Protein AF-A0A0R2PZQ2-F1 (afdb_monomer)

pLDDT: mean 84.95, std 19.34, range [36.34, 98.88]

Radius of gyration: 32.37 Å; Cα contacts (8 Å, |Δi|>4): 99; chains: 1; bounding box: 82×69×61 Å

Secondary structure (DSSP, 8-state):
--------------------------------------PPP-S-HHHHHHHHHHHHHHHHHHHHTT-HHHHHHHHHHHHHHHHHHHHHTGGG-HHHHHHHHHHHHHHHHHHHTT-HHHHHHHHHHHHHHHHT-

Foldseek 3Di:
DDDDDDDDDDDDDDDDDDDPDDDDPPPDPPPPPDDPDDDQDDDDLLVLLVVLLVLLVQLLVCLVVVVLVSNVVSLVVNVSSLVRNLVVCCVVDPVLSVLLVVLNVLSVCCNVVSNSVSSVVSSVSSVVVSVVD

Structure (mmCIF, N/CA/C/O backbone):
data_AF-A0A0R2PZQ2-F1
#
_entry.id   AF-A0A0R2PZQ2-F1
#
loop_
_atom_site.group_PDB
_atom_site.id
_atom_site.type_symbol
_atom_site.label_atom_id
_atom_site.label_alt_id
_atom_site.label_comp_id
_atom_site.label_asym_id
_atom_site.label_entity_id
_atom_site.label_seq_id
_atom_site.pdbx_PDB_ins_code
_atom_site.Cartn_x
_atom_site.Cartn_y
_atom_site.Cartn_z
_atom_site.occupancy
_atom_site.B_iso_or_equiv
_atom_site.auth_seq_id
_atom_site.auth_comp_id
_atom_site.auth_asym_id
_atom_site.auth_atom_id
_atom_site.pdbx_PDB_model_num
ATOM 1 N N . MET A 1 1 ? 50.632 -58.248 -46.136 1.00 48.06 1 MET A N 1
ATOM 2 C CA . MET A 1 1 ? 50.994 -58.931 -44.879 1.00 48.06 1 MET A CA 1
ATOM 3 C C . MET A 1 1 ? 52.508 -58.935 -44.781 1.00 48.06 1 MET A C 1
ATOM 5 O O . MET A 1 1 ? 53.108 -59.656 -45.553 1.00 48.06 1 MET A O 1
ATOM 9 N N . THR A 1 2 ? 53.091 -58.099 -43.918 1.00 36.34 2 THR A N 1
ATOM 10 C CA . THR A 1 2 ? 54.403 -58.302 -43.264 1.00 36.34 2 THR A CA 1
ATOM 11 C C . THR A 1 2 ? 54.612 -57.149 -42.289 1.00 36.34 2 THR A C 1
ATOM 13 O O . THR A 1 2 ? 54.877 -56.018 -42.685 1.00 36.34 2 THR A O 1
ATOM 16 N N . ALA A 1 3 ? 54.427 -57.462 -41.011 1.00 45.69 3 ALA A N 1
ATOM 17 C CA . ALA A 1 3 ? 54.830 -56.646 -39.881 1.00 45.69 3 ALA A CA 1
ATOM 18 C C . ALA A 1 3 ? 56.358 -56.536 -39.820 1.00 45.69 3 ALA A C 1
ATOM 20 O O . ALA A 1 3 ? 57.049 -57.463 -40.246 1.00 45.69 3 ALA A O 1
ATOM 21 N N . ARG A 1 4 ? 56.870 -55.470 -39.201 1.00 43.69 4 ARG A N 1
ATOM 22 C CA . ARG A 1 4 ? 58.120 -55.538 -38.438 1.00 43.69 4 ARG A CA 1
ATOM 23 C C . ARG A 1 4 ? 58.207 -54.405 -37.421 1.00 43.69 4 ARG A C 1
ATOM 25 O O . ARG A 1 4 ? 58.398 -53.242 -37.745 1.00 43.69 4 ARG A O 1
ATOM 32 N N . THR A 1 5 ? 58.001 -54.834 -36.188 1.00 50.25 5 THR A N 1
ATOM 33 C CA . THR A 1 5 ? 58.251 -54.193 -34.906 1.00 50.25 5 THR A CA 1
ATOM 34 C C . THR A 1 5 ? 59.738 -53.883 -34.744 1.00 50.25 5 THR A C 1
ATOM 36 O O . THR A 1 5 ? 60.560 -54.768 -34.986 1.00 50.25 5 THR A O 1
ATOM 39 N N . THR A 1 6 ? 60.080 -52.703 -34.223 1.00 53.09 6 THR A N 1
ATOM 40 C CA . THR A 1 6 ? 61.370 -52.513 -33.547 1.00 53.09 6 THR A CA 1
ATOM 41 C C . THR A 1 6 ? 61.224 -51.594 -32.339 1.00 53.09 6 THR A C 1
ATOM 43 O O . THR A 1 6 ? 60.714 -50.482 -32.416 1.00 53.09 6 THR A O 1
ATOM 46 N N . LEU A 1 7 ? 61.653 -52.159 -31.217 1.00 48.03 7 LEU A N 1
ATOM 47 C CA . LEU A 1 7 ? 61.716 -51.673 -29.848 1.00 48.03 7 LEU A CA 1
ATOM 48 C C . LEU A 1 7 ? 63.063 -50.958 -29.627 1.00 48.03 7 LEU A C 1
ATOM 50 O O . LEU A 1 7 ? 64.063 -51.506 -30.083 1.00 48.03 7 LEU A O 1
ATOM 54 N N . ALA A 1 8 ? 63.100 -49.817 -28.922 1.00 45.56 8 ALA A N 1
ATOM 55 C CA . ALA A 1 8 ? 64.247 -49.253 -28.166 1.00 45.56 8 ALA A CA 1
ATOM 56 C C . ALA A 1 8 ? 64.036 -47.739 -27.955 1.00 45.56 8 ALA A C 1
ATOM 58 O O . ALA A 1 8 ? 63.510 -47.092 -28.848 1.00 45.56 8 ALA A O 1
ATOM 59 N N . VAL A 1 9 ? 64.437 -47.044 -26.891 1.00 50.03 9 VAL A N 1
ATOM 60 C CA . VAL A 1 9 ? 65.131 -47.319 -25.624 1.00 50.03 9 VAL A CA 1
ATOM 61 C C . VAL A 1 9 ? 64.850 -46.081 -24.751 1.00 50.03 9 VAL A C 1
ATOM 63 O O . VAL A 1 9 ? 64.687 -44.973 -25.255 1.00 50.03 9 VAL A O 1
ATOM 66 N N . ILE A 1 10 ? 64.766 -46.297 -23.443 1.00 52.53 10 ILE A N 1
ATOM 67 C CA . ILE A 1 10 ? 64.511 -45.313 -22.386 1.00 52.53 10 ILE A CA 1
ATOM 68 C C . ILE A 1 10 ? 65.677 -44.318 -22.258 1.00 52.53 10 ILE A C 1
ATOM 70 O O . ILE A 1 10 ? 66.823 -44.742 -22.122 1.00 52.53 10 ILE A O 1
ATOM 74 N N . THR A 1 11 ? 65.382 -43.019 -22.164 1.00 57.19 11 THR A N 1
ATOM 75 C CA . THR A 1 11 ? 66.274 -42.025 -21.545 1.00 57.19 11 THR A CA 1
ATOM 76 C C . THR A 1 11 ? 65.511 -41.211 -20.501 1.00 57.19 11 THR A C 1
ATOM 78 O O . THR A 1 11 ? 64.565 -40.483 -20.787 1.00 57.19 11 THR A O 1
ATOM 81 N N . VAL A 1 12 ? 65.932 -41.386 -19.250 1.00 56.09 12 VAL A N 1
ATOM 82 C CA . VAL A 1 12 ? 65.532 -40.598 -18.083 1.00 56.09 12 VAL A CA 1
ATOM 83 C C . VAL A 1 12 ? 66.295 -39.275 -18.115 1.00 56.09 12 VAL A C 1
ATOM 85 O O . VAL A 1 12 ? 67.512 -39.264 -18.294 1.00 56.09 12 VAL A O 1
ATOM 88 N N . SER A 1 13 ? 65.610 -38.156 -17.891 1.00 52.94 13 SER A N 1
ATOM 89 C CA . SER A 1 13 ? 66.245 -36.913 -17.445 1.00 52.94 13 SER A CA 1
ATOM 90 C C . SER A 1 13 ? 65.304 -36.166 -16.507 1.00 52.94 13 SER A C 1
ATOM 92 O O . SER A 1 13 ? 64.294 -35.603 -16.917 1.00 52.94 13 SER A O 1
ATOM 94 N N . LEU A 1 14 ? 65.653 -36.218 -15.220 1.00 56.66 14 LEU A N 1
ATOM 95 C CA . LEU A 1 14 ? 65.147 -35.352 -14.162 1.00 56.66 14 LEU A CA 1
ATOM 96 C C . LEU A 1 14 ? 65.656 -33.926 -14.413 1.00 56.66 14 LEU A C 1
ATOM 98 O O . LEU A 1 14 ? 66.865 -33.702 -14.396 1.00 56.66 14 LEU A O 1
ATOM 102 N N . VAL A 1 15 ? 64.749 -32.962 -14.559 1.00 58.28 15 VAL A N 1
ATOM 103 C CA . VAL A 1 15 ? 65.053 -31.539 -14.364 1.00 58.28 15 VAL A CA 1
ATOM 104 C C . VAL A 1 15 ? 63.954 -30.954 -13.485 1.00 58.28 15 VAL A C 1
ATOM 106 O O . VAL A 1 15 ? 62.839 -30.698 -13.933 1.00 58.28 15 VAL A O 1
ATOM 109 N N . SER A 1 16 ? 64.274 -30.782 -12.206 1.00 53.25 16 SER A N 1
ATOM 110 C CA . SER A 1 16 ? 63.445 -30.075 -11.235 1.00 53.25 16 SER A CA 1
ATOM 111 C C . SER A 1 16 ? 63.708 -28.577 -11.369 1.00 53.25 16 SER A C 1
ATOM 113 O O . SER A 1 16 ? 64.728 -28.084 -10.894 1.00 53.25 16 SER A O 1
ATOM 115 N N . LEU A 1 17 ? 62.798 -27.851 -12.016 1.00 56.69 17 LEU A N 1
ATOM 116 C CA . LEU A 1 17 ? 62.781 -26.389 -11.995 1.00 56.69 17 LEU A CA 1
ATOM 117 C C . LEU A 1 17 ? 61.817 -25.941 -10.898 1.00 56.69 17 LEU A C 1
ATOM 119 O O . LEU A 1 17 ? 60.600 -26.061 -11.023 1.00 56.69 17 LEU A O 1
ATOM 123 N N . THR A 1 18 ? 62.379 -25.453 -9.796 1.00 61.78 18 THR A N 1
ATOM 124 C CA . THR A 1 18 ? 61.633 -24.788 -8.733 1.00 61.78 18 THR A CA 1
ATOM 125 C C . THR A 1 18 ? 61.318 -23.367 -9.205 1.00 61.78 18 THR A C 1
ATOM 127 O O . THR A 1 18 ? 62.159 -22.474 -9.164 1.00 61.78 18 THR A O 1
ATOM 130 N N . SER A 1 19 ? 60.109 -23.133 -9.717 1.00 57.28 19 SER A N 1
ATOM 131 C CA . SER A 1 19 ? 59.639 -21.765 -9.946 1.00 57.28 19 SER A CA 1
ATOM 132 C C . SER A 1 19 ? 58.853 -21.305 -8.723 1.00 57.28 19 SER A C 1
ATOM 134 O O . SER A 1 19 ? 57.729 -21.753 -8.494 1.00 57.28 19 SER A O 1
ATOM 136 N N . CYS A 1 20 ? 59.439 -20.401 -7.940 1.00 61.25 20 CYS A N 1
ATOM 137 C CA . CYS A 1 20 ? 58.696 -19.577 -6.996 1.00 61.25 20 CYS A CA 1
ATOM 138 C C . CYS A 1 20 ? 57.720 -18.707 -7.798 1.00 61.25 20 CYS A C 1
ATOM 140 O O . CYS A 1 20 ? 58.121 -17.699 -8.377 1.00 61.25 20 CYS A O 1
ATOM 142 N N . ALA A 1 21 ? 56.453 -19.110 -7.873 1.00 51.06 21 ALA A N 1
ATOM 143 C CA . ALA A 1 21 ? 55.407 -18.240 -8.386 1.00 51.06 21 ALA A CA 1
ATOM 144 C C . ALA A 1 21 ? 55.099 -17.186 -7.315 1.00 51.06 21 ALA A C 1
ATOM 146 O O . ALA A 1 21 ? 54.665 -17.508 -6.210 1.00 51.06 21 ALA A O 1
ATOM 147 N N . THR A 1 22 ? 55.386 -15.929 -7.636 1.00 63.84 22 THR A N 1
ATOM 148 C CA . THR A 1 22 ? 55.053 -14.755 -6.831 1.00 63.84 22 THR A CA 1
ATOM 149 C C . THR A 1 22 ? 53.542 -14.677 -6.625 1.00 63.84 22 THR A C 1
ATOM 151 O O . THR A 1 22 ? 52.789 -14.540 -7.588 1.00 63.84 22 THR A O 1
ATOM 154 N N . THR A 1 23 ? 53.084 -14.721 -5.376 1.00 63.06 23 THR A N 1
ATOM 155 C CA . THR A 1 23 ? 51.697 -14.385 -5.044 1.00 63.06 23 THR A CA 1
ATOM 156 C C . THR A 1 23 ? 51.543 -12.868 -5.121 1.00 63.06 23 THR A C 1
ATOM 158 O O . THR A 1 23 ? 52.043 -12.149 -4.257 1.00 63.06 23 THR A O 1
ATOM 161 N N . ILE A 1 24 ? 50.867 -12.366 -6.154 1.00 59.25 24 ILE A N 1
ATOM 162 C CA . ILE A 1 24 ? 50.353 -10.994 -6.143 1.00 59.25 24 ILE A CA 1
ATOM 163 C C . ILE A 1 24 ? 49.153 -11.003 -5.198 1.00 59.25 24 ILE A C 1
ATOM 165 O O . ILE A 1 24 ? 48.113 -11.579 -5.513 1.00 59.25 24 ILE A O 1
ATOM 169 N N . ILE A 1 25 ? 49.306 -10.404 -4.018 1.00 49.88 25 ILE A N 1
ATOM 170 C CA . ILE A 1 25 ? 48.158 -10.034 -3.193 1.00 49.88 25 ILE A CA 1
ATOM 171 C C . ILE A 1 25 ? 47.621 -8.756 -3.825 1.00 49.88 25 ILE A C 1
ATOM 173 O O . ILE A 1 25 ? 48.038 -7.650 -3.484 1.00 49.88 25 ILE A O 1
ATOM 177 N N . ASP A 1 26 ? 46.749 -8.930 -4.811 1.00 48.22 26 ASP A N 1
ATOM 178 C CA . ASP A 1 26 ? 45.899 -7.847 -5.267 1.00 48.22 26 ASP A CA 1
ATOM 179 C C . ASP A 1 26 ? 44.862 -7.651 -4.161 1.00 48.22 26 ASP A C 1
ATOM 181 O O . ASP A 1 26 ? 43.841 -8.340 -4.094 1.00 48.22 26 ASP A O 1
ATOM 185 N N . THR A 1 27 ? 45.186 -6.789 -3.197 1.00 57.56 27 THR A N 1
ATOM 186 C CA . THR A 1 27 ? 44.199 -6.284 -2.247 1.00 57.56 27 THR A CA 1
ATOM 187 C C . THR A 1 27 ? 43.277 -5.368 -3.038 1.00 57.56 27 THR A C 1
ATOM 189 O O . THR A 1 27 ? 43.363 -4.143 -2.963 1.00 57.56 27 THR A O 1
ATOM 192 N N . ALA A 1 28 ? 42.389 -5.972 -3.827 1.00 62.78 28 ALA A N 1
ATOM 193 C CA . ALA A 1 28 ? 41.187 -5.300 -4.260 1.00 62.78 28 ALA A CA 1
ATOM 194 C C . ALA A 1 28 ? 40.495 -4.787 -2.987 1.00 62.78 28 ALA A C 1
ATOM 196 O O . ALA A 1 28 ? 40.434 -5.522 -1.993 1.00 62.78 28 ALA A O 1
ATOM 197 N N . PRO A 1 29 ? 40.001 -3.540 -2.960 1.00 57.50 29 PRO A N 1
ATOM 198 C CA . PRO A 1 29 ? 39.215 -3.077 -1.834 1.00 57.50 29 PRO A CA 1
ATOM 199 C C . PRO A 1 29 ? 38.005 -4.003 -1.709 1.00 57.50 29 PRO A C 1
ATOM 201 O O . PRO A 1 29 ? 37.090 -3.967 -2.535 1.00 57.50 29 PRO A O 1
ATOM 204 N N . THR A 1 30 ? 38.013 -4.862 -0.690 1.00 57.22 30 THR A N 1
ATOM 205 C CA . THR A 1 30 ? 36.850 -5.657 -0.317 1.00 57.22 30 THR A CA 1
ATOM 206 C C . THR A 1 30 ? 35.767 -4.667 0.079 1.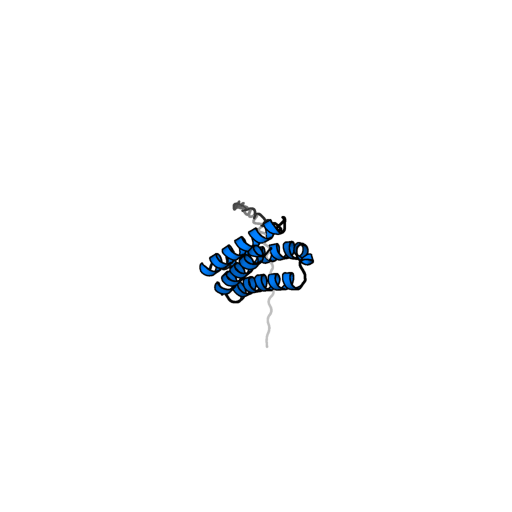00 57.22 30 THR A C 1
ATOM 208 O O . THR A 1 30 ? 35.759 -4.137 1.188 1.00 57.22 30 THR A O 1
ATOM 211 N N . THR A 1 31 ? 34.867 -4.368 -0.855 1.00 64.69 31 THR A N 1
ATOM 212 C CA . THR A 1 31 ? 33.622 -3.688 -0.526 1.00 64.69 31 THR A CA 1
ATOM 213 C C . THR A 1 31 ? 32.832 -4.681 0.309 1.00 64.69 31 THR A C 1
ATOM 215 O O . THR A 1 31 ? 32.261 -5.632 -0.221 1.00 64.69 31 THR A O 1
ATOM 218 N N . THR A 1 32 ? 32.862 -4.509 1.628 1.00 64.44 32 THR A N 1
ATOM 219 C CA . THR A 1 32 ? 31.974 -5.227 2.538 1.00 64.44 32 THR A CA 1
ATOM 220 C C . THR A 1 32 ? 30.548 -4.920 2.100 1.00 64.44 32 THR A C 1
ATOM 222 O O . THR A 1 32 ? 30.061 -3.807 2.295 1.00 64.44 32 THR A O 1
ATOM 225 N N . ALA A 1 33 ? 29.894 -5.885 1.454 1.00 61.41 33 ALA A N 1
ATOM 226 C CA . ALA A 1 33 ? 28.480 -5.799 1.142 1.00 61.41 33 ALA A CA 1
ATOM 227 C C . ALA A 1 33 ? 27.727 -5.716 2.473 1.00 61.41 33 ALA A C 1
ATOM 229 O O . ALA A 1 33 ? 27.616 -6.702 3.201 1.00 61.41 33 ALA A O 1
ATOM 230 N N . VAL A 1 34 ? 27.266 -4.516 2.826 1.00 64.69 34 VAL A N 1
ATOM 231 C CA . VAL A 1 34 ? 26.353 -4.334 3.951 1.00 64.69 34 VAL A CA 1
ATOM 232 C C . VAL A 1 34 ? 25.071 -5.058 3.565 1.00 64.69 34 VAL A C 1
ATOM 234 O O . VAL A 1 34 ? 24.447 -4.720 2.557 1.00 64.69 34 VAL A O 1
ATOM 237 N N . ALA A 1 35 ? 24.715 -6.097 4.321 1.00 60.16 35 ALA A N 1
ATOM 238 C CA . ALA A 1 35 ? 23.453 -6.790 4.119 1.00 60.16 35 ALA A CA 1
ATOM 239 C C . ALA A 1 35 ? 22.315 -5.758 4.213 1.00 60.16 35 ALA A C 1
ATOM 241 O O . ALA A 1 35 ? 22.323 -4.948 5.145 1.00 60.16 35 ALA A O 1
ATOM 242 N N . PRO A 1 36 ? 21.362 -5.737 3.267 1.00 57.66 36 PRO A N 1
ATOM 243 C CA . PRO A 1 36 ? 20.247 -4.811 3.349 1.00 57.66 36 PRO A CA 1
ATOM 244 C C . PRO A 1 36 ? 19.439 -5.130 4.608 1.00 57.66 36 PRO A C 1
ATOM 246 O O . PRO A 1 36 ? 18.823 -6.191 4.719 1.00 57.66 36 PRO A O 1
ATOM 249 N N . THR A 1 37 ? 19.448 -4.215 5.574 1.00 56.94 37 THR A N 1
ATOM 250 C CA . THR A 1 37 ? 18.567 -4.303 6.736 1.00 56.94 37 THR A CA 1
ATOM 251 C C . THR A 1 37 ? 17.140 -4.076 6.254 1.00 56.94 37 THR A C 1
ATOM 253 O O . THR A 1 37 ? 16.791 -2.978 5.827 1.00 56.94 37 THR A O 1
ATOM 256 N N . THR A 1 38 ? 16.318 -5.124 6.295 1.00 60.53 38 THR A N 1
ATOM 257 C CA . THR A 1 38 ? 14.879 -5.005 6.044 1.00 60.53 38 THR A CA 1
ATOM 258 C C . THR A 1 38 ? 14.204 -4.701 7.373 1.00 60.53 38 THR A C 1
ATOM 260 O O . THR A 1 38 ? 14.093 -5.574 8.232 1.00 60.53 38 THR A O 1
ATOM 263 N N . THR A 1 39 ? 13.803 -3.449 7.573 1.00 71.19 39 THR A N 1
ATOM 264 C CA . THR A 1 39 ? 13.064 -3.040 8.770 1.00 71.19 39 THR A CA 1
ATOM 265 C C . THR A 1 39 ? 11.598 -3.417 8.601 1.00 71.19 39 THR A C 1
ATOM 267 O O . THR A 1 39 ? 10.958 -2.991 7.641 1.00 71.19 39 THR A O 1
ATOM 270 N N . ILE A 1 40 ? 11.060 -4.214 9.525 1.00 78.06 40 ILE A N 1
ATOM 271 C CA . ILE A 1 40 ? 9.618 -4.475 9.583 1.00 78.06 40 ILE A CA 1
ATOM 272 C C . ILE A 1 40 ? 8.937 -3.197 10.095 1.00 78.06 40 ILE A C 1
ATOM 274 O O . ILE A 1 40 ? 9.342 -2.702 11.152 1.00 78.06 40 ILE A O 1
ATOM 278 N N . PRO A 1 41 ? 7.930 -2.654 9.387 1.00 81.81 41 PRO A N 1
ATOM 279 C CA . PRO A 1 41 ? 7.160 -1.516 9.862 1.00 81.81 41 PRO A CA 1
ATOM 280 C C . PRO A 1 41 ? 6.538 -1.842 11.218 1.00 81.81 41 PRO A C 1
ATOM 282 O O . PRO A 1 41 ? 5.909 -2.889 11.386 1.00 81.81 41 PRO A O 1
ATOM 285 N N . SER A 1 42 ? 6.715 -0.945 12.178 1.00 83.81 42 SER A N 1
ATOM 286 C CA . SER A 1 42 ? 6.118 -1.010 13.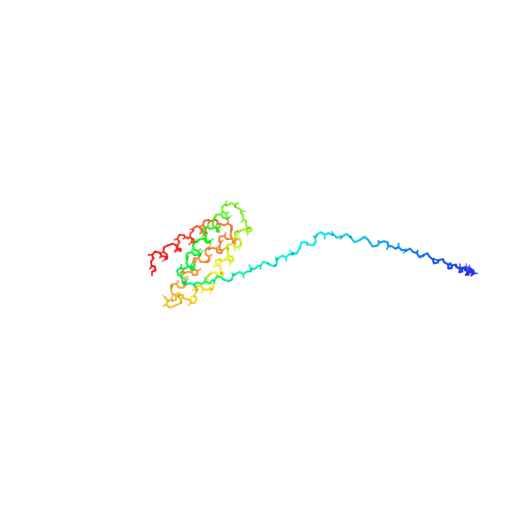507 1.00 83.81 42 SER A CA 1
ATOM 287 C C . SER A 1 42 ? 5.499 0.345 13.846 1.00 83.81 42 SER A C 1
ATOM 289 O O . SER A 1 42 ? 5.899 1.372 13.295 1.00 83.81 42 SER A O 1
ATOM 291 N N . GLY A 1 43 ? 4.487 0.337 14.709 1.00 90.88 43 GLY A N 1
ATOM 292 C CA . GLY A 1 43 ? 3.746 1.537 15.086 1.00 90.88 43 GLY A CA 1
ATOM 293 C C . GLY A 1 43 ? 2.269 1.254 15.328 1.00 90.88 43 GLY A C 1
ATOM 294 O O . GLY A 1 43 ? 1.803 0.116 15.210 1.00 90.88 43 GLY A O 1
ATOM 295 N N . THR A 1 44 ? 1.558 2.317 15.678 1.00 95.25 44 THR A N 1
ATOM 296 C CA . THR A 1 44 ? 0.099 2.366 15.805 1.00 95.25 44 THR A CA 1
ATOM 297 C C . THR A 1 44 ? -0.583 2.278 14.430 1.00 95.25 44 THR A C 1
ATOM 299 O O . THR A 1 44 ? 0.057 2.549 13.407 1.00 95.25 44 THR A O 1
ATOM 302 N N . PRO A 1 45 ? -1.886 1.940 14.364 1.00 95.62 45 PRO A N 1
ATOM 303 C CA . PRO A 1 45 ? -2.623 1.921 13.102 1.00 95.62 45 PRO A CA 1
ATOM 304 C C . PRO A 1 45 ? -2.529 3.240 12.331 1.00 95.62 45 PRO A C 1
ATOM 306 O O . PRO A 1 45 ? -2.284 3.213 11.129 1.00 95.62 45 PRO A O 1
ATOM 309 N N . ASP A 1 46 ? -2.649 4.383 13.010 1.00 95.94 46 ASP A N 1
ATOM 310 C CA . ASP A 1 46 ? -2.616 5.709 12.379 1.00 95.94 46 ASP A CA 1
ATOM 311 C C . ASP A 1 46 ? -1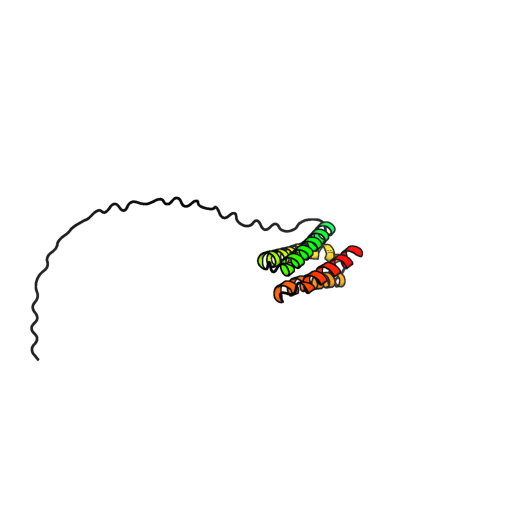.254 6.003 11.733 1.00 95.94 46 ASP A C 1
ATOM 313 O O . ASP A 1 46 ? -1.180 6.477 10.597 1.00 95.94 46 ASP A O 1
ATOM 317 N N . GLU A 1 47 ? -0.160 5.649 12.414 1.00 96.44 47 GLU A N 1
ATOM 318 C CA . GLU A 1 47 ? 1.196 5.769 11.868 1.00 96.44 47 GLU A CA 1
ATOM 319 C C . GLU A 1 47 ? 1.394 4.857 10.654 1.00 96.44 47 GLU A C 1
ATOM 321 O O . GLU A 1 47 ? 2.006 5.263 9.665 1.00 96.44 47 GLU A O 1
ATOM 326 N N . LEU A 1 48 ? 0.862 3.633 10.701 1.00 97.75 48 LEU A N 1
ATOM 327 C CA . LEU A 1 48 ? 0.944 2.679 9.597 1.00 97.75 48 LEU A CA 1
ATOM 328 C C . LEU A 1 48 ? 0.086 3.107 8.400 1.00 97.75 48 LEU A C 1
ATOM 330 O O . LEU A 1 48 ? 0.532 2.958 7.264 1.00 97.75 48 LEU A O 1
ATOM 334 N N . PHE A 1 49 ? -1.095 3.692 8.618 1.00 98.00 49 PHE A N 1
ATOM 335 C CA . PHE A 1 49 ? -1.909 4.284 7.552 1.00 98.00 49 PHE A CA 1
ATOM 336 C C . PHE A 1 49 ? -1.191 5.457 6.877 1.00 98.00 49 PHE A C 1
ATOM 338 O O . PHE A 1 49 ? -1.136 5.510 5.646 1.00 98.00 49 PHE A O 1
ATOM 345 N N . ALA A 1 50 ? -0.588 6.356 7.660 1.00 97.31 50 ALA A N 1
ATOM 346 C CA . ALA A 1 50 ? 0.188 7.477 7.132 1.00 97.31 50 ALA A CA 1
ATOM 347 C C . ALA A 1 50 ? 1.404 6.997 6.320 1.00 97.31 50 ALA A C 1
ATOM 349 O O . ALA A 1 50 ? 1.646 7.478 5.208 1.00 97.31 50 ALA A O 1
ATOM 350 N N . GLN A 1 51 ? 2.132 5.997 6.830 1.00 97.69 51 GLN A N 1
ATOM 351 C CA . GLN A 1 51 ? 3.230 5.359 6.101 1.00 97.69 51 GLN A CA 1
ATOM 352 C C . GLN A 1 51 ? 2.736 4.713 4.803 1.00 97.69 51 GLN A C 1
ATOM 354 O O . GLN A 1 51 ? 3.325 4.933 3.748 1.00 97.69 51 GLN A O 1
ATOM 359 N N . MET A 1 52 ? 1.631 3.965 4.840 1.00 98.38 52 MET A N 1
ATOM 360 C CA . MET A 1 52 ? 1.061 3.321 3.656 1.00 98.38 52 MET A CA 1
ATOM 361 C C . MET A 1 52 ? 0.676 4.344 2.584 1.00 98.38 52 MET A C 1
ATOM 363 O O . MET A 1 52 ? 1.004 4.161 1.410 1.00 98.38 52 MET A O 1
ATOM 367 N N . GLN A 1 53 ? 0.040 5.448 2.984 1.00 98.44 53 GLN A N 1
ATOM 368 C CA . GLN A 1 53 ? -0.333 6.539 2.085 1.00 98.44 53 GLN A CA 1
ATOM 369 C C . GLN A 1 53 ? 0.899 7.160 1.420 1.00 98.44 53 GLN A C 1
ATOM 371 O O . GLN A 1 53 ? 0.931 7.309 0.195 1.00 98.44 53 GLN A O 1
ATOM 376 N N . GLN A 1 54 ? 1.943 7.456 2.199 1.00 98.44 54 GLN A N 1
ATOM 377 C CA . GLN A 1 54 ? 3.199 7.976 1.664 1.00 98.44 54 GLN A CA 1
ATOM 378 C C . GLN A 1 54 ? 3.854 6.988 0.688 1.00 98.44 54 GLN A C 1
ATOM 380 O O . GLN A 1 54 ? 4.289 7.383 -0.397 1.00 98.44 54 GLN A O 1
ATOM 385 N N . THR A 1 55 ? 3.900 5.702 1.031 1.00 98.44 55 THR A N 1
ATOM 386 C CA . THR A 1 55 ? 4.544 4.678 0.203 1.00 98.44 55 THR A CA 1
ATOM 387 C C . THR A 1 55 ? 3.802 4.455 -1.116 1.00 98.44 55 THR A C 1
ATOM 389 O O . THR A 1 55 ? 4.450 4.344 -2.158 1.00 98.44 55 THR A O 1
ATOM 392 N N . ILE A 1 56 ? 2.462 4.477 -1.130 1.00 98.69 56 ILE A N 1
ATOM 393 C CA . ILE A 1 56 ? 1.681 4.392 -2.379 1.00 98.69 56 ILE A CA 1
ATOM 394 C C . ILE A 1 56 ? 1.906 5.636 -3.255 1.00 98.69 56 ILE A C 1
ATOM 396 O O . ILE A 1 56 ? 2.049 5.511 -4.474 1.00 98.69 56 ILE A O 1
ATOM 400 N N . ALA A 1 57 ? 2.022 6.831 -2.666 1.00 98.56 57 ALA A N 1
ATOM 401 C CA . ALA A 1 57 ? 2.369 8.035 -3.423 1.00 98.56 57 ALA A CA 1
ATOM 402 C C . ALA A 1 57 ? 3.763 7.927 -4.070 1.00 98.56 57 ALA A C 1
ATOM 404 O O . ALA A 1 57 ? 3.944 8.273 -5.242 1.00 98.56 57 ALA A O 1
ATOM 405 N N . LEU A 1 58 ? 4.744 7.385 -3.341 1.00 98.50 58 LEU A N 1
ATOM 406 C CA . LEU A 1 58 ? 6.084 7.119 -3.872 1.00 98.50 58 LEU A CA 1
ATOM 407 C C . LEU A 1 58 ? 6.081 6.031 -4.954 1.00 98.50 58 LEU A C 1
ATOM 409 O O . LEU A 1 58 ? 6.827 6.152 -5.927 1.00 98.50 58 LEU A O 1
ATOM 413 N N . LEU A 1 59 ? 5.244 4.999 -4.818 1.00 98.56 59 LEU A N 1
ATOM 414 C CA . LEU A 1 59 ? 5.030 3.978 -5.845 1.00 98.56 59 LEU A CA 1
ATOM 415 C C . LEU A 1 59 ? 4.500 4.605 -7.141 1.00 98.56 59 LEU A C 1
ATOM 417 O O . LEU A 1 59 ? 5.087 4.383 -8.202 1.00 98.56 59 LEU A O 1
ATOM 421 N N . SER A 1 60 ? 3.432 5.408 -7.061 1.00 97.62 60 SER A N 1
ATOM 422 C CA . SER A 1 60 ? 2.858 6.084 -8.234 1.00 97.62 60 SER A CA 1
ATOM 423 C C . SER A 1 60 ? 3.890 6.975 -8.932 1.00 97.62 60 SER A C 1
ATOM 425 O O . SER A 1 60 ? 4.083 6.887 -10.152 1.00 97.62 60 SER A O 1
ATOM 427 N N . LYS A 1 61 ? 4.633 7.773 -8.156 1.00 98.12 61 LYS A N 1
ATOM 428 C CA . LYS A 1 61 ? 5.715 8.608 -8.684 1.00 98.12 61 LYS A CA 1
ATOM 429 C C . LYS A 1 61 ? 6.778 7.770 -9.397 1.00 98.12 61 LYS A C 1
ATOM 431 O O . LYS A 1 61 ? 7.122 8.067 -10.537 1.00 98.12 61 LYS A O 1
ATOM 436 N N . ALA A 1 62 ? 7.261 6.701 -8.763 1.00 98.38 62 ALA A N 1
ATOM 437 C CA . ALA A 1 62 ? 8.287 5.839 -9.344 1.00 98.38 62 ALA A CA 1
ATOM 438 C C . ALA A 1 62 ? 7.821 5.177 -10.650 1.00 98.38 62 ALA A C 1
ATOM 440 O O . ALA A 1 62 ? 8.595 5.086 -11.602 1.00 98.38 62 ALA A O 1
ATOM 441 N N . LEU A 1 63 ? 6.556 4.751 -10.721 1.00 98.06 63 LEU A N 1
ATOM 442 C CA . LEU A 1 63 ? 5.957 4.222 -11.946 1.00 98.06 63 LEU A CA 1
ATOM 443 C C . LEU A 1 63 ? 5.857 5.283 -13.047 1.00 98.06 63 LEU A C 1
ATOM 445 O O . LEU A 1 63 ? 6.188 4.995 -14.197 1.00 98.06 63 LEU A O 1
ATOM 449 N N . SER A 1 64 ? 5.460 6.507 -12.698 1.00 96.94 64 SER A N 1
ATOM 450 C CA . SER A 1 64 ? 5.387 7.641 -13.631 1.00 96.94 64 SER A CA 1
ATOM 451 C C . SER A 1 64 ? 6.764 8.030 -14.182 1.00 96.94 64 SER A C 1
ATOM 453 O O . SER A 1 64 ? 6.902 8.352 -15.358 1.00 96.94 64 SER A O 1
ATOM 455 N N . GLU A 1 65 ? 7.808 7.918 -13.360 1.00 97.94 65 GLU A N 1
ATOM 456 C CA . GLU A 1 65 ? 9.209 8.145 -13.737 1.00 97.94 65 GLU A CA 1
ATOM 457 C C . GLU A 1 65 ? 9.862 6.917 -14.403 1.00 97.94 65 GLU A C 1
ATOM 459 O O . GLU A 1 65 ? 11.058 6.921 -14.690 1.00 97.94 65 GLU A O 1
ATOM 464 N N . SER A 1 66 ? 9.101 5.843 -14.657 1.00 97.06 66 SER A N 1
ATOM 465 C CA . SER A 1 66 ? 9.598 4.568 -15.201 1.00 97.06 66 SER A CA 1
ATOM 466 C C . SER A 1 66 ? 10.716 3.907 -14.372 1.00 97.06 66 SER A C 1
ATOM 468 O O . SER A 1 66 ? 11.437 3.032 -14.861 1.00 97.06 66 SER A O 1
ATOM 470 N N . ASN A 1 67 ? 10.840 4.258 -13.091 1.00 97.62 67 ASN A N 1
ATOM 471 C CA . ASN A 1 67 ? 11.818 3.691 -12.172 1.00 97.62 67 ASN A CA 1
ATOM 472 C C . ASN A 1 67 ? 11.295 2.386 -11.551 1.00 97.62 67 ASN A C 1
ATOM 474 O O . ASN A 1 67 ? 10.860 2.329 -10.399 1.00 97.62 67 ASN A O 1
ATOM 478 N N . LYS A 1 68 ? 11.359 1.304 -12.332 1.00 95.12 68 LYS A N 1
ATOM 479 C CA . LYS A 1 68 ? 10.838 -0.019 -11.943 1.00 95.12 68 LYS A CA 1
ATOM 480 C C . LYS A 1 68 ? 11.514 -0.610 -10.704 1.00 95.12 68 LYS A C 1
ATOM 482 O O . LYS A 1 68 ? 10.879 -1.372 -9.980 1.00 95.12 68 LYS A O 1
ATOM 487 N N . GLY A 1 69 ? 12.787 -0.284 -10.467 1.00 96.44 69 GLY A N 1
ATOM 488 C CA . GLY A 1 69 ? 13.521 -0.743 -9.285 1.00 96.44 69 GLY A CA 1
ATOM 489 C C . GLY A 1 69 ? 12.929 -0.157 -8.007 1.00 96.44 69 GLY A C 1
ATOM 490 O O . GLY A 1 69 ? 12.549 -0.902 -7.106 1.00 96.44 69 GLY A O 1
ATOM 491 N N . VAL A 1 70 ? 12.759 1.168 -7.975 1.00 97.31 70 VAL A N 1
ATOM 492 C CA . VAL A 1 70 ? 12.116 1.853 -6.846 1.00 97.31 70 VAL A CA 1
ATOM 493 C C . VAL A 1 70 ? 10.652 1.445 -6.725 1.00 97.31 70 VAL A C 1
ATOM 495 O O . VAL A 1 70 ? 10.200 1.178 -5.621 1.00 97.31 70 VAL A O 1
ATOM 498 N N . ALA A 1 71 ? 9.919 1.323 -7.833 1.00 98.19 71 ALA A N 1
ATOM 499 C CA . ALA A 1 71 ? 8.513 0.929 -7.795 1.00 98.19 71 ALA A CA 1
ATOM 500 C C . ALA A 1 71 ? 8.313 -0.444 -7.118 1.00 98.19 71 ALA A C 1
ATOM 502 O O . ALA A 1 71 ? 7.468 -0.581 -6.237 1.00 98.19 71 ALA A O 1
ATOM 503 N N . ARG A 1 72 ? 9.140 -1.447 -7.450 1.00 98.00 72 ARG A N 1
ATOM 504 C CA . ARG A 1 72 ? 9.097 -2.765 -6.788 1.00 98.00 72 ARG A CA 1
ATOM 505 C C . ARG A 1 72 ? 9.452 -2.693 -5.306 1.00 98.00 72 ARG A C 1
ATOM 507 O O . ARG A 1 72 ? 8.814 -3.370 -4.509 1.00 98.00 72 ARG A O 1
ATOM 514 N N . LEU A 1 73 ? 10.435 -1.868 -4.942 1.00 97.50 73 LEU A N 1
ATOM 515 C CA . LEU A 1 73 ? 10.781 -1.639 -3.540 1.00 97.50 73 LEU A CA 1
ATOM 516 C C . LEU A 1 73 ? 9.590 -1.053 -2.767 1.00 97.50 73 LEU A C 1
ATOM 518 O O . LEU A 1 73 ? 9.251 -1.556 -1.702 1.00 97.50 73 LEU A O 1
ATOM 522 N N . ARG A 1 74 ? 8.907 -0.047 -3.330 1.00 98.06 74 ARG A N 1
ATOM 523 C CA . ARG A 1 74 ? 7.717 0.552 -2.706 1.00 98.06 74 ARG A CA 1
ATOM 524 C C . ARG A 1 74 ? 6.557 -0.430 -2.594 1.00 98.06 74 ARG A C 1
ATOM 526 O O . ARG A 1 74 ? 5.858 -0.404 -1.590 1.00 98.06 74 ARG A O 1
ATOM 533 N N . LEU A 1 75 ? 6.364 -1.316 -3.572 1.00 98.44 75 LEU A N 1
ATOM 534 C CA . LEU A 1 75 ? 5.353 -2.368 -3.452 1.00 98.44 75 LEU A CA 1
ATOM 535 C C . LEU A 1 75 ? 5.658 -3.319 -2.285 1.00 98.44 75 LEU A C 1
ATOM 537 O O . LEU A 1 75 ? 4.776 -3.566 -1.471 1.00 98.44 75 LEU A O 1
ATOM 541 N N . ALA A 1 76 ? 6.905 -3.779 -2.154 1.00 98.00 76 ALA A N 1
ATOM 542 C CA . ALA A 1 76 ? 7.300 -4.642 -1.039 1.00 98.00 76 ALA A CA 1
ATOM 543 C C . ALA A 1 76 ? 7.102 -3.954 0.328 1.00 98.00 76 ALA A C 1
ATOM 545 O O .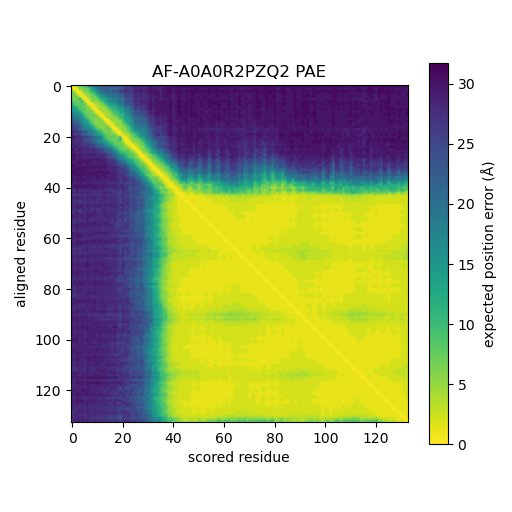 ALA A 1 76 ? 6.671 -4.582 1.294 1.00 98.00 76 ALA A O 1
ATOM 546 N N . GLU A 1 77 ? 7.368 -2.647 0.412 1.00 97.56 77 GLU A N 1
ATOM 547 C 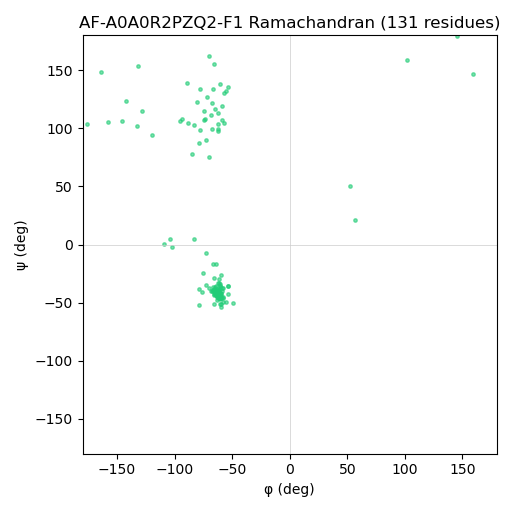CA . GLU A 1 77 ? 7.073 -1.844 1.605 1.00 97.56 77 GLU A CA 1
ATOM 548 C C . GLU A 1 77 ? 5.561 -1.776 1.893 1.00 97.56 77 GLU A C 1
ATOM 550 O O . GLU A 1 77 ? 5.161 -1.957 3.040 1.00 97.56 77 GLU A O 1
ATOM 555 N N . ILE A 1 78 ? 4.710 -1.581 0.876 1.00 98.44 78 ILE A N 1
ATOM 556 C CA . ILE A 1 78 ? 3.239 -1.581 1.019 1.00 98.44 78 ILE A CA 1
ATOM 557 C C . ILE A 1 78 ? 2.734 -2.927 1.546 1.00 98.44 78 ILE A C 1
ATOM 559 O O . ILE A 1 78 ? 1.919 -2.954 2.467 1.00 98.44 78 ILE A O 1
ATOM 563 N N . GLU A 1 79 ? 3.216 -4.038 0.988 1.00 98.25 79 GLU A N 1
ATOM 564 C CA . GLU A 1 79 ? 2.845 -5.390 1.425 1.00 98.25 79 GLU A CA 1
ATOM 565 C C . GLU A 1 79 ? 3.273 -5.645 2.875 1.00 98.25 79 GLU A C 1
ATOM 567 O O . GLU A 1 79 ? 2.501 -6.184 3.671 1.00 98.25 79 GLU A O 1
ATOM 572 N N . SER A 1 80 ? 4.474 -5.190 3.239 1.00 97.62 80 SER A N 1
ATOM 573 C CA . SER A 1 80 ? 4.991 -5.272 4.604 1.00 97.62 80 SER A CA 1
ATOM 574 C C . SER A 1 80 ? 4.137 -4.458 5.583 1.00 97.62 80 SER A C 1
ATOM 576 O O . SER A 1 80 ? 3.691 -4.993 6.600 1.00 97.62 80 SER A O 1
ATOM 578 N N . ILE A 1 81 ? 3.804 -3.205 5.246 1.00 98.12 81 ILE A N 1
ATOM 579 C CA . ILE A 1 81 ? 2.918 -2.358 6.060 1.00 98.12 81 ILE A CA 1
ATOM 580 C C . ILE A 1 81 ? 1.547 -3.016 6.217 1.00 98.12 81 ILE A C 1
ATOM 582 O O . ILE A 1 81 ? 1.035 -3.100 7.333 1.00 98.12 81 ILE A O 1
ATOM 586 N N . TRP A 1 82 ? 0.968 -3.530 5.128 1.00 98.31 82 TRP A N 1
ATOM 587 C CA . TRP A 1 82 ? -0.325 -4.206 5.186 1.00 98.31 82 TRP A CA 1
ATOM 588 C C . TRP A 1 82 ? -0.289 -5.439 6.084 1.00 98.31 82 TRP A C 1
ATOM 590 O O . TRP A 1 82 ? -1.214 -5.647 6.866 1.00 98.31 82 TRP A O 1
ATOM 600 N N . SER A 1 83 ? 0.785 -6.230 6.030 1.00 97.50 83 SER A N 1
ATOM 601 C CA . SER A 1 83 ? 0.931 -7.412 6.881 1.00 97.50 83 SER A CA 1
ATOM 602 C C . SER A 1 83 ? 0.918 -7.075 8.380 1.00 97.50 83 SER A C 1
ATOM 604 O O . SER A 1 83 ? 0.314 -7.812 9.160 1.00 97.50 83 SER A O 1
ATOM 606 N N . THR A 1 84 ? 1.496 -5.931 8.772 1.00 97.06 84 THR A N 1
ATOM 607 C CA . THR A 1 84 ? 1.482 -5.428 10.156 1.00 97.06 84 THR A CA 1
ATOM 608 C C . THR A 1 84 ? 0.154 -4.759 10.522 1.00 97.06 84 THR A C 1
ATOM 610 O O . THR A 1 84 ? -0.325 -4.902 11.647 1.00 97.06 84 THR A O 1
ATOM 613 N N . LEU A 1 85 ? -0.447 -4.014 9.592 1.00 97.56 85 LEU A N 1
ATOM 614 C CA . LEU A 1 85 ? -1.662 -3.233 9.823 1.00 97.56 85 LEU A CA 1
ATOM 615 C C . LEU A 1 85 ? -2.919 -4.109 9.873 1.00 97.56 85 LEU A C 1
ATOM 617 O O . LEU A 1 85 ? -3.776 -3.909 10.731 1.00 97.56 85 LEU A O 1
ATOM 621 N N . LYS A 1 86 ? -3.024 -5.107 8.988 1.00 98.06 86 LYS A N 1
ATOM 622 C CA . LYS A 1 86 ? -4.189 -5.993 8.848 1.00 98.06 86 LYS A CA 1
ATOM 623 C C . LYS A 1 86 ? -4.690 -6.592 10.171 1.00 98.06 86 LYS A C 1
ATOM 625 O O . LYS A 1 86 ? -5.890 -6.480 10.419 1.00 98.06 86 LYS A O 1
ATOM 630 N N . PRO A 1 87 ? -3.853 -7.202 11.037 1.00 97.81 87 PRO A N 1
ATOM 631 C CA . PRO A 1 87 ? -4.335 -7.728 12.314 1.00 97.81 87 PRO A CA 1
ATOM 632 C C . PRO A 1 87 ? -4.830 -6.634 13.271 1.00 97.81 87 PRO A C 1
ATOM 634 O O . PRO A 1 87 ? -5.733 -6.898 14.057 1.00 97.81 87 PRO A O 1
ATOM 637 N N . GLN A 1 88 ? -4.293 -5.412 13.195 1.00 97.38 88 GLN A N 1
ATOM 638 C CA . GLN A 1 88 ? -4.682 -4.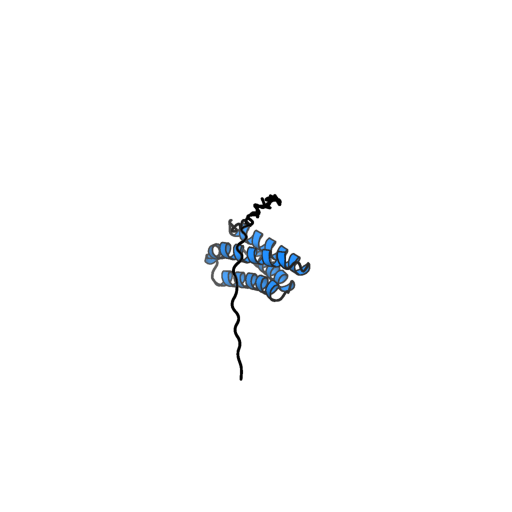310 14.085 1.00 97.38 88 GLN A CA 1
ATOM 639 C C . GLN A 1 88 ? -6.039 -3.703 13.725 1.00 97.38 88 GLN A C 1
ATOM 641 O O . GLN A 1 88 ? -6.707 -3.132 14.576 1.00 97.38 88 GLN A O 1
ATOM 646 N N . VAL A 1 89 ? -6.459 -3.831 12.466 1.00 96.69 89 VAL A N 1
ATOM 647 C CA . VAL A 1 89 ? -7.742 -3.304 11.980 1.00 96.69 89 VAL A CA 1
ATOM 648 C C . VAL A 1 89 ? -8.805 -4.387 11.799 1.00 96.69 89 VAL A C 1
ATOM 650 O O . VAL A 1 89 ? -9.903 -4.094 11.333 1.00 96.69 89 VAL A O 1
ATOM 653 N N . ALA A 1 90 ? -8.506 -5.635 12.171 1.00 96.56 90 ALA A N 1
ATOM 654 C CA . ALA A 1 90 ? -9.415 -6.767 11.998 1.00 96.56 90 ALA A CA 1
ATOM 655 C C . ALA A 1 90 ? -10.735 -6.592 12.771 1.00 96.56 90 ALA A C 1
ATOM 657 O O . ALA A 1 90 ? -11.793 -6.988 12.286 1.00 96.56 90 ALA A O 1
ATOM 658 N N . GLU A 1 91 ? -10.699 -5.937 13.935 1.00 96.31 91 GLU A N 1
ATOM 659 C CA . GLU A 1 91 ? -11.893 -5.650 14.742 1.00 96.31 91 GLU A CA 1
ATOM 660 C C . GLU A 1 91 ? -12.867 -4.659 14.083 1.00 96.31 91 GLU A C 1
ATOM 662 O O . GLU A 1 91 ? -14.041 -4.626 14.446 1.00 96.31 91 GLU A O 1
ATOM 667 N N . ARG A 1 92 ? -12.421 -3.904 13.065 1.00 95.44 92 ARG A N 1
ATOM 668 C CA . ARG A 1 92 ? -13.292 -3.030 12.257 1.00 95.44 92 ARG A CA 1
ATOM 669 C C . ARG A 1 92 ? -14.204 -3.821 11.303 1.00 95.44 92 ARG A C 1
ATOM 671 O O . ARG A 1 92 ? -15.099 -3.240 10.694 1.00 95.44 92 ARG A O 1
ATOM 678 N N . GLY A 1 93 ? -14.008 -5.139 11.199 1.00 97.06 93 GLY A N 1
ATOM 679 C CA . GLY A 1 93 ? -14.873 -6.073 10.481 1.00 97.06 93 GLY A CA 1
ATOM 680 C C . GLY A 1 93 ? -14.351 -6.498 9.106 1.00 97.06 93 GLY A C 1
ATOM 681 O O . GLY A 1 93 ? -13.560 -5.807 8.461 1.00 97.06 93 GLY A O 1
ATOM 682 N N . ASP A 1 94 ? -14.842 -7.644 8.627 1.00 97.56 94 ASP A N 1
ATOM 683 C CA . ASP A 1 94 ? -14.362 -8.286 7.393 1.00 97.56 94 ASP A CA 1
ATOM 684 C C . ASP A 1 94 ? -14.496 -7.395 6.157 1.00 97.56 94 ASP A C 1
ATOM 686 O O . ASP A 1 94 ? -13.618 -7.399 5.294 1.00 97.56 94 ASP A O 1
ATOM 690 N N . GLN A 1 95 ? -15.575 -6.612 6.070 1.00 97.12 95 GLN A N 1
ATOM 691 C CA . GLN A 1 95 ? -15.795 -5.704 4.946 1.00 97.12 95 GLN A CA 1
ATOM 692 C C . GLN A 1 95 ? -14.695 -4.637 4.872 1.00 97.12 95 GLN A C 1
ATOM 694 O O . GLN A 1 95 ? -14.137 -4.416 3.800 1.00 97.12 95 GLN A O 1
ATOM 699 N N . PHE A 1 96 ? -14.315 -4.050 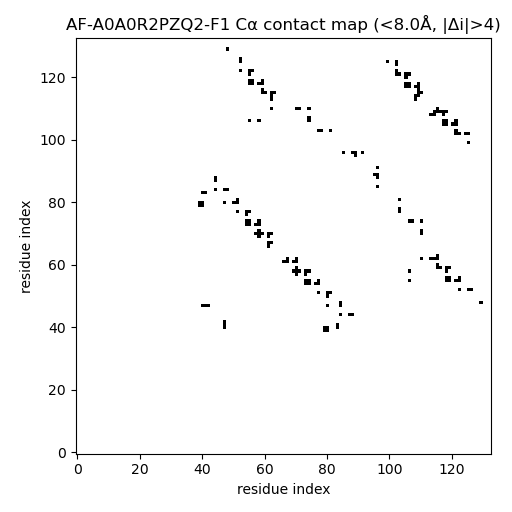6.011 1.00 97.88 96 PHE A N 1
ATOM 700 C CA . PHE A 1 96 ? -13.230 -3.072 6.085 1.00 97.88 96 PHE A CA 1
ATOM 701 C C . PHE A 1 96 ? -11.892 -3.686 5.650 1.00 97.88 96 PHE A C 1
ATOM 703 O O . PHE A 1 96 ? -11.170 -3.121 4.828 1.00 97.88 96 PHE A O 1
ATOM 710 N N . VAL A 1 97 ? -11.580 -4.888 6.146 1.00 98.38 97 VAL A N 1
ATOM 711 C CA . VAL A 1 97 ? -10.354 -5.611 5.771 1.00 98.38 97 VAL A CA 1
ATOM 712 C C . VAL A 1 97 ? -10.333 -5.941 4.275 1.00 98.38 97 VAL A C 1
ATOM 714 O O . VAL A 1 97 ? -9.284 -5.834 3.640 1.00 98.38 97 VAL A O 1
ATOM 717 N N . GLN A 1 98 ? -11.472 -6.322 3.692 1.00 98.31 98 GLN A N 1
ATOM 718 C CA . GLN A 1 98 ? -11.589 -6.575 2.254 1.00 98.31 98 GLN A CA 1
ATOM 719 C C . GLN A 1 98 ? -11.415 -5.303 1.423 1.00 98.31 98 GLN A C 1
ATOM 721 O O . GLN A 1 98 ? -10.758 -5.347 0.384 1.00 98.31 98 GLN A O 1
ATOM 726 N N . ASP A 1 99 ? -11.969 -4.173 1.861 1.00 98.19 99 ASP A N 1
ATOM 727 C CA . ASP A 1 99 ? -11.798 -2.894 1.169 1.00 98.19 99 ASP A CA 1
ATOM 728 C C . ASP A 1 99 ? -10.336 -2.437 1.186 1.00 98.19 99 ASP A C 1
ATOM 730 O O . ASP A 1 99 ? -9.798 -2.049 0.147 1.00 98.19 99 ASP A O 1
ATOM 734 N N . MET A 1 100 ? -9.649 -2.611 2.316 1.00 98.56 100 MET A N 1
ATOM 735 C CA . MET A 1 100 ? -8.205 -2.395 2.410 1.00 98.56 100 MET A CA 1
ATOM 736 C C . MET A 1 100 ? -7.402 -3.351 1.523 1.00 98.56 100 MET A C 1
ATOM 738 O O . MET A 1 100 ? -6.479 -2.920 0.831 1.00 98.56 100 MET A O 1
ATOM 742 N N . GLN A 1 101 ? -7.771 -4.634 1.469 1.00 98.69 101 GLN A N 1
ATOM 743 C CA . GLN A 1 101 ? -7.117 -5.592 0.576 1.00 98.69 101 GLN A CA 1
ATOM 744 C C . GLN A 1 101 ? -7.252 -5.166 -0.893 1.00 98.69 101 GLN A C 1
ATOM 746 O O . GLN A 1 101 ? -6.263 -5.174 -1.615 1.00 98.69 101 GLN A O 1
ATOM 751 N N . ARG A 1 102 ? -8.429 -4.696 -1.328 1.00 98.69 102 ARG A N 1
ATOM 752 C CA . ARG A 1 102 ? -8.635 -4.200 -2.703 1.00 98.69 102 ARG A CA 1
ATOM 753 C C . ARG A 1 102 ? -7.739 -3.004 -3.037 1.00 98.69 102 ARG A C 1
ATOM 755 O O . ARG A 1 102 ? -7.311 -2.858 -4.181 1.00 98.69 102 ARG A O 1
ATOM 762 N N . ILE A 1 103 ? -7.457 -2.140 -2.061 1.00 98.81 103 ILE A N 1
ATOM 763 C CA . ILE A 1 103 ? -6.525 -1.014 -2.219 1.00 98.81 103 ILE A CA 1
ATOM 764 C C . ILE A 1 103 ? -5.096 -1.526 -2.443 1.00 98.81 103 ILE A C 1
ATOM 766 O O . ILE A 1 103 ? -4.404 -1.026 -3.336 1.00 98.81 103 ILE A O 1
ATOM 770 N N . VAL A 1 104 ? -4.669 -2.541 -1.687 1.00 98.81 104 VAL A N 1
ATOM 771 C CA . VAL A 1 104 ? -3.366 -3.205 -1.868 1.00 98.81 104 VAL A CA 1
ATOM 772 C C . VAL A 1 104 ? -3.293 -3.910 -3.222 1.00 98.81 104 VAL A C 1
ATOM 774 O O . VAL A 1 104 ? -2.315 -3.740 -3.944 1.00 98.81 104 VAL A O 1
ATOM 777 N N . ASP A 1 105 ? -4.351 -4.606 -3.631 1.00 98.88 105 ASP A N 1
ATOM 778 C CA . ASP A 1 105 ? -4.415 -5.303 -4.920 1.00 98.88 105 ASP A CA 1
ATOM 779 C C . ASP A 1 105 ? -4.302 -4.328 -6.109 1.00 98.88 105 ASP A C 1
ATOM 781 O O . ASP A 1 105 ? -3.697 -4.647 -7.134 1.00 98.88 105 ASP A O 1
ATOM 785 N N . LEU A 1 106 ? -4.822 -3.099 -5.978 1.00 98.88 106 LEU A N 1
ATOM 786 C CA . LEU A 1 106 ? -4.598 -2.036 -6.966 1.00 98.88 106 LEU A CA 1
ATOM 787 C C . LEU A 1 106 ? -3.121 -1.618 -7.038 1.00 98.88 106 LEU A C 1
ATOM 789 O O . LEU A 1 106 ? -2.594 -1.432 -8.138 1.00 98.88 106 LEU A O 1
ATOM 793 N N . ALA A 1 107 ? -2.441 -1.499 -5.894 1.00 98.75 107 ALA A N 1
ATOM 794 C CA . ALA A 1 107 ? -1.007 -1.215 -5.862 1.00 98.75 107 ALA A CA 1
ATOM 795 C C . ALA A 1 107 ? -0.198 -2.356 -6.509 1.00 98.75 107 ALA A C 1
ATOM 797 O O . ALA A 1 107 ? 0.692 -2.084 -7.316 1.00 98.75 107 ALA A O 1
ATOM 798 N N . ILE A 1 108 ? -0.559 -3.617 -6.257 1.00 98.81 108 ILE A N 1
ATOM 799 C CA . ILE A 1 108 ? 0.039 -4.794 -6.911 1.00 98.81 108 ILE A CA 1
ATOM 800 C C . ILE A 1 108 ? -0.168 -4.731 -8.434 1.00 98.81 108 ILE A C 1
ATOM 802 O O . ILE A 1 108 ? 0.803 -4.733 -9.197 1.00 98.81 108 ILE A O 1
ATOM 806 N N . SER A 1 109 ? -1.418 -4.560 -8.885 1.00 98.69 109 SER A N 1
ATOM 807 C CA . SER A 1 109 ? -1.777 -4.448 -10.310 1.00 98.69 109 SER A CA 1
ATOM 808 C C . SER A 1 109 ? -0.980 -3.355 -11.030 1.00 98.69 109 SER A C 1
ATOM 810 O O . SER A 1 109 ? -0.602 -3.519 -12.194 1.00 98.69 109 SER A O 1
ATOM 812 N N . SER A 1 110 ? -0.680 -2.245 -10.346 1.00 98.56 110 SER A N 1
ATOM 813 C CA . SER A 1 110 ? 0.096 -1.140 -10.918 1.00 98.56 110 SER A CA 1
ATOM 814 C C . SER A 1 110 ? 1.507 -1.559 -11.355 1.00 98.56 110 SER A C 1
ATOM 816 O O . SER A 1 110 ? 1.977 -1.114 -12.407 1.00 98.56 110 SER A O 1
ATOM 818 N N . ILE A 1 111 ? 2.150 -2.468 -10.611 1.00 98.44 111 ILE A N 1
ATOM 819 C CA . ILE A 1 111 ? 3.454 -3.049 -10.951 1.00 98.44 111 ILE A CA 1
ATOM 820 C C . ILE A 1 111 ? 3.297 -4.137 -12.005 1.00 98.44 111 ILE A C 1
ATOM 822 O O . ILE A 1 111 ? 3.974 -4.085 -13.034 1.00 98.44 111 ILE A O 1
ATOM 826 N N . GLU A 1 112 ? 2.407 -5.103 -11.769 1.00 98.25 112 GLU A N 1
ATOM 827 C CA . GLU A 1 112 ? 2.233 -6.273 -12.640 1.00 98.25 112 GLU A CA 1
ATOM 828 C C . GLU A 1 112 ? 1.896 -5.870 -14.075 1.00 98.25 112 GLU A C 1
ATOM 830 O O . GLU A 1 112 ? 2.378 -6.465 -15.039 1.00 98.25 112 GLU A O 1
ATOM 835 N N . ARG A 1 113 ? 1.094 -4.812 -14.220 1.00 97.62 113 ARG A N 1
ATOM 836 C CA . ARG A 1 113 ? 0.619 -4.317 -15.513 1.00 97.62 113 ARG A CA 1
ATOM 837 C C . ARG A 1 113 ? 1.368 -3.081 -15.999 1.00 97.62 113 ARG A C 1
ATOM 839 O O . ARG A 1 113 ? 1.067 -2.603 -17.090 1.00 97.62 113 ARG A O 1
ATOM 846 N N . ASN A 1 114 ? 2.315 -2.557 -15.216 1.00 95.56 114 ASN A N 1
ATOM 847 C CA . ASN A 1 114 ? 3.024 -1.302 -15.486 1.00 95.56 114 ASN A CA 1
ATOM 848 C C . ASN A 1 114 ? 2.047 -0.134 -15.761 1.00 95.56 114 ASN A C 1
ATOM 850 O O . ASN A 1 114 ? 2.147 0.557 -16.778 1.00 95.56 114 ASN A O 1
ATOM 854 N N . ARG A 1 115 ? 1.062 0.046 -14.868 1.00 97.00 115 ARG A N 1
ATOM 855 C CA . ARG A 1 115 ? -0.028 1.035 -14.971 1.00 97.00 115 ARG A CA 1
ATOM 856 C C . ARG A 1 115 ? 0.005 2.007 -13.781 1.00 97.00 115 ARG A C 1
ATOM 858 O O . ARG A 1 115 ? -0.629 1.716 -12.768 1.00 97.00 115 ARG A O 1
ATOM 865 N N . PRO A 1 116 ? 0.656 3.182 -13.906 1.00 97.06 116 PRO A N 1
ATOM 866 C CA . PRO A 1 116 ? 0.706 4.187 -12.833 1.00 97.06 116 PRO A CA 1
ATOM 867 C C . PRO A 1 116 ? -0.682 4.587 -12.302 1.00 97.06 116 PRO A C 1
ATOM 869 O O . PRO A 1 116 ? -0.872 4.729 -11.100 1.00 97.06 116 PRO A O 1
ATOM 872 N N . ALA A 1 117 ? -1.685 4.643 -13.185 1.00 98.06 117 ALA A N 1
ATOM 873 C CA . ALA A 1 117 ? -3.060 4.991 -12.825 1.00 98.06 117 ALA A CA 1
ATOM 874 C C . ALA A 1 117 ? -3.706 4.048 -11.786 1.00 98.06 117 ALA A C 1
ATOM 876 O O . ALA A 1 117 ? -4.609 4.467 -11.062 1.00 98.06 117 ALA A O 1
ATOM 877 N N . ASP A 1 118 ? -3.276 2.783 -11.697 1.00 98.69 118 ASP A N 1
ATOM 878 C CA . ASP A 1 118 ? -3.779 1.870 -10.661 1.00 98.69 118 ASP A CA 1
ATOM 879 C C . ASP A 1 118 ? -3.209 2.240 -9.276 1.00 98.69 118 ASP A C 1
ATOM 881 O O . ASP A 1 118 ? -3.938 2.185 -8.285 1.00 98.69 118 ASP A O 1
ATOM 885 N N . ALA A 1 119 ? -1.954 2.709 -9.209 1.00 98.56 119 ALA A N 1
ATOM 886 C CA . ALA A 1 119 ? -1.353 3.229 -7.977 1.00 98.56 119 ALA A CA 1
ATOM 887 C C . ALA A 1 119 ? -2.008 4.552 -7.544 1.00 98.56 119 ALA A C 1
ATOM 889 O O . ALA A 1 119 ? -2.317 4.721 -6.366 1.00 98.56 119 ALA A O 1
ATOM 890 N N . ASP A 1 120 ? -2.316 5.453 -8.484 1.00 98.50 120 ASP A N 1
ATOM 891 C CA . ASP A 1 120 ? -3.064 6.688 -8.189 1.00 98.50 120 ASP A CA 1
ATOM 892 C C . ASP A 1 120 ? -4.448 6.394 -7.602 1.00 98.50 120 ASP A C 1
ATOM 894 O O . ASP A 1 120 ? -4.902 7.036 -6.651 1.00 98.50 120 ASP A O 1
ATOM 898 N N . LYS A 1 121 ? -5.133 5.391 -8.161 1.00 98.69 121 LYS A N 1
ATOM 899 C CA . LYS A 1 121 ? -6.440 4.955 -7.670 1.00 98.69 121 LYS A CA 1
ATOM 900 C C . LYS A 1 121 ? -6.339 4.351 -6.270 1.00 98.69 121 LYS A C 1
ATOM 902 O O . LYS A 1 121 ? -7.170 4.675 -5.425 1.00 98.69 121 LYS A O 1
ATOM 907 N N . SER A 1 122 ? -5.320 3.523 -6.030 1.00 98.75 122 SER A N 1
ATOM 908 C CA . SER A 1 122 ? -5.002 2.984 -4.704 1.00 98.75 122 SER A CA 1
ATOM 909 C C . SER A 1 122 ? -4.810 4.115 -3.683 1.00 98.75 122 SER A C 1
ATOM 911 O O . SER A 1 122 ? -5.495 4.137 -2.661 1.00 98.75 122 SER A O 1
ATOM 913 N N . LEU A 1 123 ? -3.995 5.128 -4.009 1.00 98.69 123 LEU A N 1
ATOM 914 C CA . LEU A 1 123 ? -3.737 6.278 -3.135 1.00 98.69 123 LEU A CA 1
ATOM 915 C C . LEU A 1 123 ? -5.014 7.050 -2.792 1.00 98.69 123 LEU A C 1
ATOM 917 O O . LEU A 1 123 ? -5.261 7.395 -1.633 1.00 98.69 123 LEU A O 1
ATOM 921 N N . ARG A 1 124 ? -5.839 7.324 -3.805 1.00 98.62 124 ARG A N 1
ATOM 922 C CA . ARG A 1 124 ? -7.095 8.052 -3.620 1.00 98.62 124 ARG A CA 1
ATOM 923 C C . ARG A 1 124 ? -8.067 7.279 -2.734 1.00 98.62 124 ARG A C 1
ATOM 925 O O . ARG A 1 124 ? -8.679 7.875 -1.858 1.00 98.62 124 ARG A O 1
ATOM 932 N N . PHE A 1 125 ? -8.212 5.973 -2.944 1.00 98.62 125 PHE A N 1
ATOM 933 C CA . PHE A 1 125 ? -9.094 5.145 -2.120 1.00 98.62 125 PHE A CA 1
ATOM 934 C C . PHE A 1 125 ? -8.599 5.015 -0.684 1.00 98.62 125 PHE A C 1
ATOM 936 O O . PHE A 1 125 ? -9.409 5.126 0.230 1.00 98.62 125 PHE A O 1
ATOM 943 N N . LEU A 1 126 ? -7.288 4.875 -0.471 1.00 98.62 126 LEU A N 1
ATOM 944 C CA . LEU A 1 126 ? -6.725 4.889 0.876 1.00 98.62 126 LEU A CA 1
ATOM 945 C C . LEU A 1 126 ? -6.997 6.212 1.596 1.00 98.62 126 LEU A C 1
ATOM 947 O O . LEU A 1 126 ? -7.359 6.211 2.765 1.00 98.62 126 LEU A O 1
ATOM 951 N N . THR A 1 127 ? -6.866 7.335 0.889 1.00 98.31 127 THR A N 1
ATOM 952 C CA . THR A 1 127 ? -7.154 8.661 1.454 1.00 98.31 127 THR A CA 1
ATOM 953 C C . THR A 1 127 ? -8.609 8.762 1.913 1.00 98.31 127 THR A C 1
ATOM 955 O O . THR A 1 127 ? -8.856 9.192 3.032 1.00 98.31 127 THR A O 1
ATOM 958 N N . LEU A 1 128 ? -9.556 8.272 1.105 1.00 98.12 128 LEU A N 1
ATOM 959 C CA . LEU A 1 128 ? -10.971 8.226 1.490 1.00 98.12 128 LEU A CA 1
ATOM 960 C C . LEU A 1 128 ? -11.219 7.327 2.706 1.00 98.12 128 LEU A C 1
ATOM 962 O O . LEU A 1 128 ? -12.035 7.674 3.549 1.00 98.12 128 LEU A O 1
ATOM 966 N N . VAL A 1 129 ? -10.526 6.188 2.814 1.00 96.88 129 VAL A N 1
ATOM 967 C CA . VAL A 1 129 ? -10.614 5.344 4.014 1.00 96.88 129 VAL A CA 1
ATOM 968 C C . VAL A 1 129 ? -10.149 6.131 5.236 1.00 96.88 129 VAL A C 1
ATOM 970 O O . VAL A 1 129 ? -10.901 6.213 6.201 1.00 96.88 129 VAL A O 1
ATOM 973 N N . ILE A 1 130 ? -8.968 6.756 5.171 1.00 96.75 130 ILE A N 1
ATOM 974 C CA . ILE A 1 130 ? -8.375 7.525 6.279 1.00 96.75 130 ILE A CA 1
ATOM 975 C C . ILE A 1 130 ? -9.288 8.672 6.732 1.00 96.75 130 ILE A C 1
ATOM 977 O O . ILE A 1 130 ? -9.438 8.889 7.928 1.00 96.75 130 ILE A O 1
ATOM 981 N N . GLU A 1 131 ? -9.942 9.372 5.805 1.00 95.94 131 GLU A N 1
ATOM 982 C CA . GLU A 1 131 ? -10.898 10.449 6.115 1.00 95.94 131 GLU A CA 1
ATOM 983 C C . GLU A 1 131 ? -12.153 9.970 6.870 1.00 95.94 131 GLU A C 1
ATOM 985 O O . GLU A 1 131 ? -12.877 10.788 7.436 1.00 95.94 131 GLU A O 1
ATOM 990 N N . THR A 1 132 ? -12.423 8.662 6.870 1.00 92.94 132 THR A N 1
ATOM 991 C CA . THR A 1 132 ? -13.597 8.045 7.512 1.00 92.94 132 THR A CA 1
ATOM 992 C C . THR A 1 132 ? -13.274 7.233 8.768 1.00 92.94 132 THR A C 1
ATOM 994 O O . THR A 1 132 ? -14.191 6.641 9.342 1.00 92.94 132 THR A O 1
ATOM 997 N N . LEU A 1 133 ? -11.996 7.157 9.164 1.00 88.44 133 LEU A N 1
ATOM 998 C CA . LEU A 1 133 ? -11.541 6.398 10.337 1.00 88.44 133 LEU A CA 1
ATOM 999 C C . LEU A 1 133 ? -11.946 7.039 11.662 1.00 88.44 133 LEU A C 1
ATOM 1001 O O . LEU A 1 133 ? -12.140 6.216 12.593 1.00 88.44 133 LEU A O 1
#

Nearest PDB structures (foldseek):
  6gow-assembly1_E  TM=8.148E-01  e=1.640E-01  Bacillus subtilis
  3u8v-assembly1_A  TM=6.550E-01  e=3.959E-01  Nitrosomonas europaea
  9dze-assembly1_B  TM=6.161E-01  e=2.307E+00  synthetic construct
  7rdr-assembly1_A  TM=5.345E-01  e=3.874E+00  unidentified

Solvent-accessible surface area (backbone atoms only — not 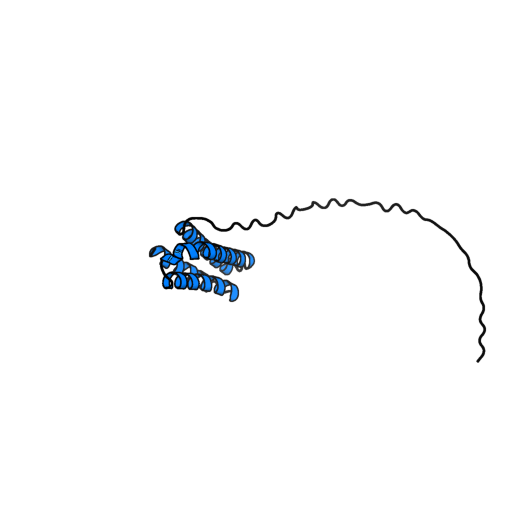comparable to full-atom values): 8156 Å² total; per-residue (Å²): 143,82,87,82,88,85,88,86,81,92,81,90,79,92,76,88,78,85,75,85,75,80,80,80,81,76,78,65,84,78,75,77,78,74,75,81,82,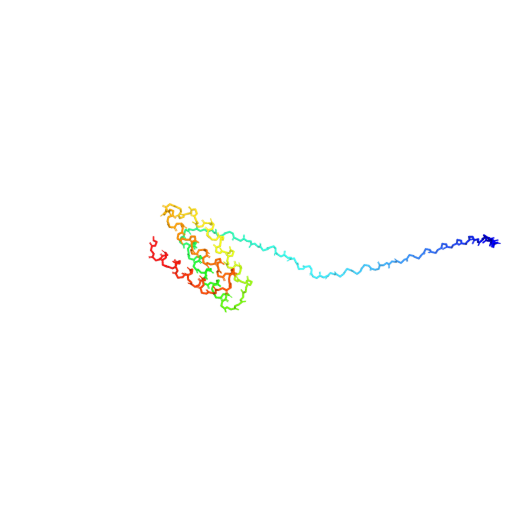81,78,78,69,81,77,54,67,69,58,45,51,53,49,42,47,53,35,36,49,52,23,24,49,23,44,71,70,67,35,60,69,58,23,53,52,30,49,55,49,42,55,48,40,46,66,57,40,49,75,77,47,46,88,72,32,72,67,54,50,51,55,53,47,53,35,51,51,29,42,51,46,16,62,80,67,71,33,40,69,34,15,50,49,20,36,54,52,51,49,56,52,62,78,72,109

Mean predicted aligned error: 13.15 Å

Sequence (133 aa):
MTARTTLAVITVSLVSLTSCATTIIDTAPTTTAVAPTTTIPSGTPDELFAQMQQTIALLSKALSESNKGVARLRLAEIESIWSTLKPQVAERGDQFVQDMQRIVDLAISSIERNRPADADKSLRFLTLVIETL